Protein AF-S7RVV3-F1 (afdb_monomer)

Foldseek 3Di:
DPDPDDDPVVVVCQQPVPNPDHHPVNCVVCVVVPVVVVVVVVVVVCVVVVVVVVVVVVVVPPPVPVVVVVVVVVVVVVVVCVVVDDPDPPPPPDDPDPPPPDPPPDDADAPCLVVCCVPPVPCADPPHSDNDPPDDDPRCPDDPPDDPPPPD

Sequence (152 aa):
MADPYINRREAERSYRPKGYGMSPGLKRARAPYRVRNAVTGVLIGAFAVGVWAYSLRAVNQDVFDDVDEQAKALAEERARSAREAPPVVTVEDGPIQPVPAHPATHAPRGILAKALYYHFPSLLDPRTKTLVWGAPPVDRVGRVGDPLSKIL

Mean predicted aligned error: 20.93 Å

Radius of gyration: 33.5 Å; Cα contacts (8 Å, |Δi|>4): 41; chains: 1; bounding box: 73×52×98 Å

Structure (mmCIF, N/CA/C/O backbone):
data_AF-S7RVV3-F1
#
_entry.id   AF-S7RVV3-F1
#
loop_
_atom_site.group_PDB
_atom_site.id
_atom_site.type_symbol
_atom_site.label_atom_id
_atom_site.label_alt_id
_atom_site.label_comp_id
_atom_site.label_asym_id
_atom_site.label_entity_id
_atom_site.label_seq_id
_atom_site.pdbx_PDB_ins_code
_atom_site.Cartn_x
_atom_site.Cartn_y
_atom_site.Cartn_z
_atom_site.occupancy
_atom_site.B_iso_or_equiv
_atom_site.auth_seq_id
_atom_site.auth_comp_id
_atom_site.auth_asym_id
_atom_site.auth_atom_id
_atom_site.pdbx_PDB_model_num
ATOM 1 N N . MET A 1 1 ? 34.212 6.786 -48.689 1.00 51.56 1 MET A N 1
ATOM 2 C CA . MET A 1 1 ? 34.345 5.876 -47.533 1.00 51.56 1 MET A CA 1
ATOM 3 C C . MET A 1 1 ? 33.159 6.130 -46.626 1.00 51.56 1 MET A C 1
ATOM 5 O O . MET A 1 1 ? 32.993 7.266 -46.207 1.00 51.56 1 MET A O 1
ATOM 9 N N . ALA A 1 2 ? 32.287 5.141 -46.431 1.00 63.62 2 ALA A N 1
ATOM 10 C CA . ALA A 1 2 ? 31.193 5.260 -45.472 1.00 63.62 2 ALA A CA 1
ATOM 11 C C . ALA A 1 2 ? 31.785 5.224 -44.057 1.00 63.62 2 ALA A C 1
ATOM 13 O O . ALA A 1 2 ? 32.643 4.387 -43.778 1.00 63.62 2 ALA A O 1
ATOM 14 N N . ASP A 1 3 ? 31.379 6.167 -43.215 1.00 68.00 3 ASP A N 1
ATOM 15 C CA . ASP A 1 3 ? 31.885 6.307 -41.853 1.00 68.00 3 ASP A CA 1
ATOM 16 C C . ASP A 1 3 ? 31.421 5.091 -41.021 1.00 68.00 3 ASP A C 1
ATOM 18 O O . ASP A 1 3 ? 30.215 4.840 -40.947 1.00 68.00 3 ASP A O 1
ATOM 22 N N . PRO A 1 4 ? 32.327 4.287 -40.432 1.00 79.00 4 PRO A N 1
ATOM 23 C CA . PRO A 1 4 ? 31.972 3.044 -39.737 1.00 79.00 4 PRO A CA 1
ATOM 24 C C . PRO A 1 4 ? 31.292 3.264 -38.373 1.00 79.00 4 PRO A C 1
ATOM 26 O O . PRO A 1 4 ? 30.989 2.298 -37.671 1.00 79.00 4 PRO A O 1
ATOM 29 N N . TYR A 1 5 ? 31.052 4.516 -37.979 1.00 77.31 5 TYR A N 1
ATOM 30 C CA . TYR A 1 5 ? 30.505 4.877 -36.676 1.00 77.31 5 TYR A CA 1
ATOM 31 C C . TYR A 1 5 ? 29.037 5.299 -36.750 1.00 77.31 5 TYR A C 1
ATOM 33 O O . TYR A 1 5 ? 28.602 6.019 -37.646 1.00 77.31 5 TYR A O 1
ATOM 41 N N . ILE A 1 6 ? 28.270 4.882 -35.740 1.00 77.56 6 ILE A N 1
ATOM 42 C CA . ILE A 1 6 ? 26.877 5.298 -35.558 1.00 77.56 6 ILE A CA 1
ATOM 43 C C . ILE A 1 6 ? 26.844 6.803 -35.266 1.00 77.56 6 ILE A C 1
ATOM 45 O O . ILE A 1 6 ? 27.579 7.297 -34.406 1.00 77.56 6 ILE A O 1
ATOM 49 N N . ASN A 1 7 ? 25.961 7.534 -35.950 1.00 85.69 7 ASN A N 1
ATOM 50 C CA . ASN A 1 7 ? 25.809 8.973 -35.774 1.00 85.69 7 ASN A CA 1
ATOM 51 C C . ASN A 1 7 ? 25.510 9.320 -34.302 1.00 85.69 7 ASN A C 1
ATOM 53 O O . ASN A 1 7 ? 24.539 8.835 -33.713 1.00 85.69 7 ASN A O 1
ATOM 57 N N . ARG A 1 8 ? 26.317 10.208 -33.706 1.00 80.75 8 ARG A N 1
ATOM 58 C CA . ARG A 1 8 ? 26.207 10.610 -32.290 1.00 80.75 8 ARG A CA 1
ATOM 59 C C . ARG A 1 8 ? 24.793 11.053 -31.902 1.00 80.75 8 ARG A C 1
ATOM 61 O O . ARG A 1 8 ? 24.300 10.691 -30.836 1.00 80.75 8 ARG A O 1
ATOM 68 N N . ARG A 1 9 ? 24.115 11.792 -32.786 1.00 80.12 9 ARG A N 1
ATOM 69 C CA . ARG A 1 9 ? 22.766 12.321 -32.533 1.00 80.12 9 ARG A CA 1
ATOM 70 C C . ARG A 1 9 ? 21.710 11.216 -32.518 1.00 80.12 9 ARG A C 1
ATOM 72 O O . ARG A 1 9 ? 20.727 11.325 -31.789 1.00 80.12 9 ARG A O 1
ATOM 79 N N . GLU A 1 10 ? 21.894 10.157 -33.300 1.00 81.19 10 GLU A N 1
ATOM 80 C CA . GLU A 1 10 ? 20.993 8.998 -33.306 1.00 81.19 10 GLU A CA 1
ATOM 81 C C . GLU A 1 10 ? 21.175 8.148 -32.045 1.00 81.19 10 GLU A C 1
ATOM 83 O O . GLU A 1 10 ? 20.190 7.746 -31.418 1.00 81.19 10 GLU A O 1
ATOM 88 N N . ALA A 1 11 ? 22.423 7.961 -31.607 1.00 80.00 11 ALA A N 1
ATOM 89 C CA . ALA A 1 11 ? 22.735 7.278 -30.354 1.00 80.00 11 ALA A CA 1
ATOM 90 C C . ALA A 1 11 ? 22.136 8.006 -29.132 1.00 80.00 11 ALA A C 1
ATOM 92 O O . ALA A 1 11 ? 21.518 7.379 -28.266 1.00 80.00 11 ALA A O 1
ATOM 93 N N . GLU A 1 12 ? 22.233 9.338 -29.091 1.00 78.19 12 GLU A N 1
ATOM 94 C CA . GLU A 1 12 ? 21.636 10.168 -28.035 1.00 78.19 12 GLU A CA 1
ATOM 95 C C . GLU A 1 12 ? 20.097 10.072 -28.012 1.00 78.19 12 GLU A C 1
ATOM 97 O O . GLU A 1 12 ? 19.498 9.930 -26.938 1.00 78.19 12 GLU A O 1
ATOM 102 N N . ARG A 1 13 ? 19.445 10.058 -29.186 1.00 78.56 13 ARG A N 1
ATOM 103 C CA . ARG A 1 13 ? 17.982 9.882 -29.307 1.00 78.56 13 ARG A CA 1
ATOM 104 C C . ARG A 1 13 ? 17.512 8.508 -28.826 1.00 78.56 13 ARG A C 1
ATOM 106 O O . ARG A 1 13 ? 16.473 8.421 -28.172 1.00 78.56 13 ARG A O 1
ATOM 113 N N . SER A 1 14 ? 18.280 7.451 -29.092 1.00 77.25 14 SER A N 1
ATOM 114 C CA . SER A 1 14 ? 17.984 6.084 -28.631 1.00 77.25 14 SER A CA 1
ATOM 115 C C . SER A 1 14 ? 18.009 5.964 -27.099 1.00 77.25 14 SER A C 1
ATOM 117 O O . SER A 1 14 ? 17.197 5.250 -26.498 1.00 77.25 14 SER A O 1
ATOM 119 N N . TYR A 1 15 ? 18.886 6.726 -26.437 1.00 73.06 15 TYR A N 1
ATOM 120 C CA . TYR A 1 15 ? 18.981 6.732 -24.979 1.00 73.06 15 TYR A CA 1
ATOM 121 C C . TYR A 1 15 ? 17.808 7.472 -24.309 1.00 73.06 15 TYR A C 1
ATOM 123 O O . TYR A 1 15 ? 17.391 7.082 -23.219 1.00 73.06 15 TYR A O 1
ATOM 131 N N . ARG A 1 16 ? 17.228 8.509 -24.933 1.00 78.19 16 ARG A N 1
ATOM 132 C CA . ARG A 1 16 ? 16.078 9.265 -24.386 1.00 78.19 16 ARG A CA 1
ATOM 133 C C . ARG A 1 16 ? 15.021 9.594 -25.452 1.00 78.19 16 ARG A C 1
ATOM 135 O O . ARG A 1 16 ? 14.817 10.764 -25.774 1.00 78.19 16 ARG A O 1
ATOM 142 N N . PRO A 1 17 ? 14.253 8.598 -25.930 1.00 74.69 17 PRO A N 1
ATOM 143 C CA . PRO A 1 17 ? 13.339 8.774 -27.064 1.00 74.69 17 PRO A CA 1
ATOM 144 C C . PRO A 1 17 ? 12.170 9.745 -26.806 1.00 74.69 17 PRO A C 1
ATOM 146 O O . PRO A 1 17 ? 11.503 10.154 -27.748 1.00 74.69 17 PRO A O 1
ATOM 149 N N . LYS A 1 18 ? 11.899 10.111 -25.542 1.00 75.94 18 LYS A N 1
ATOM 150 C CA . LYS A 1 18 ? 10.840 11.061 -25.139 1.00 75.94 18 LYS A CA 1
ATOM 151 C C . LYS A 1 18 ? 11.289 12.030 -24.027 1.00 75.94 18 LYS A C 1
ATOM 153 O O . LYS A 1 18 ? 10.480 12.441 -23.200 1.00 75.94 18 LYS A O 1
ATOM 158 N N . GLY A 1 19 ? 12.585 12.339 -23.932 1.00 76.06 19 GLY A N 1
ATOM 159 C CA . GLY A 1 19 ? 13.115 13.221 -22.878 1.00 76.06 19 GLY A CA 1
ATOM 160 C C . GLY A 1 19 ? 13.250 12.527 -21.512 1.00 76.06 19 GLY A C 1
ATOM 161 O O . GLY A 1 19 ? 14.068 11.621 -21.372 1.00 76.06 19 GLY A O 1
ATOM 162 N N . TYR A 1 20 ? 12.459 12.934 -20.508 1.00 70.69 20 TYR A N 1
ATOM 163 C CA . TYR A 1 20 ? 12.556 12.502 -19.093 1.00 70.69 20 TYR A CA 1
ATOM 164 C C . TYR A 1 20 ? 12.145 11.040 -18.812 1.00 70.69 20 TYR A C 1
ATOM 166 O O . TYR A 1 20 ? 12.193 10.579 -17.672 1.00 70.69 20 TYR A O 1
ATOM 174 N N . GLY A 1 21 ? 11.739 10.292 -19.838 1.00 76.00 21 GLY A N 1
ATOM 175 C CA . GLY A 1 21 ? 11.370 8.885 -19.717 1.00 76.00 21 GLY A CA 1
ATOM 176 C C . GLY A 1 21 ? 12.563 7.946 -19.502 1.00 76.00 21 GLY A C 1
ATOM 177 O O . GLY A 1 21 ? 13.707 8.231 -19.845 1.00 76.00 21 GLY A O 1
ATOM 178 N N . MET A 1 22 ? 12.277 6.764 -18.959 1.00 79.44 22 MET A N 1
ATOM 179 C CA . MET A 1 22 ? 13.273 5.718 -18.728 1.00 79.44 22 MET A CA 1
ATOM 180 C C . MET A 1 2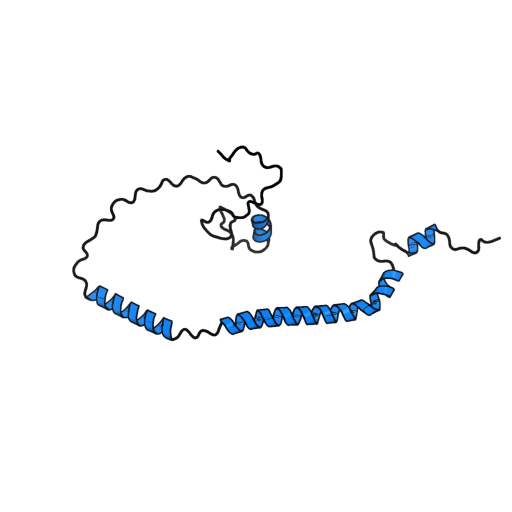2 ? 13.724 5.080 -20.055 1.00 79.44 22 MET A C 1
ATOM 182 O O . MET A 1 22 ? 12.881 4.598 -20.820 1.00 79.44 22 MET A O 1
ATOM 186 N N . SER A 1 23 ? 15.038 5.049 -20.308 1.00 86.62 23 SER A N 1
ATOM 187 C CA . SER A 1 23 ? 15.618 4.494 -21.540 1.00 86.62 23 SER A CA 1
ATOM 188 C C . SER A 1 23 ? 15.328 2.993 -21.695 1.00 86.62 23 SER A C 1
ATOM 190 O O . SER A 1 23 ? 15.162 2.293 -20.686 1.00 86.62 23 SER A O 1
ATOM 192 N N . PRO A 1 24 ? 15.291 2.453 -22.929 1.00 82.56 24 PRO A N 1
ATOM 193 C CA . PRO A 1 24 ? 15.119 1.015 -23.157 1.00 82.56 24 PRO A CA 1
ATOM 194 C C . PRO A 1 24 ? 16.166 0.165 -22.415 1.00 82.56 24 PRO A C 1
ATOM 196 O O . PRO A 1 24 ? 15.828 -0.858 -21.819 1.00 82.56 24 PRO A O 1
ATOM 199 N N . GLY A 1 25 ? 17.418 0.636 -22.361 1.00 83.75 25 GLY A N 1
ATOM 200 C CA . GLY A 1 25 ? 18.495 -0.015 -21.609 1.00 83.75 25 GLY A CA 1
ATOM 201 C C . GLY A 1 25 ? 18.255 -0.014 -20.098 1.00 83.75 25 GLY A C 1
ATOM 202 O O . GLY A 1 25 ? 18.376 -1.054 -19.449 1.00 83.75 25 GLY A O 1
ATOM 203 N N . LEU A 1 26 ? 17.822 1.119 -19.537 1.00 84.12 26 LEU A N 1
ATOM 204 C CA . LEU A 1 26 ? 17.546 1.242 -18.105 1.00 84.12 26 LEU A CA 1
ATOM 205 C C . LEU A 1 26 ? 16.335 0.400 -17.673 1.00 84.12 26 LEU A C 1
ATOM 207 O O . LEU A 1 26 ? 16.322 -0.154 -16.573 1.00 84.12 26 LEU A O 1
ATOM 211 N N . LYS A 1 27 ? 15.330 0.239 -18.543 1.00 85.81 27 LYS A N 1
ATOM 212 C CA . LYS A 1 27 ? 14.186 -0.652 -18.289 1.00 85.81 27 LYS A CA 1
ATOM 213 C C . LYS A 1 27 ? 14.609 -2.116 -18.181 1.00 85.81 27 LYS A C 1
ATOM 215 O O . LYS A 1 27 ? 14.126 -2.797 -17.280 1.00 85.81 27 LYS A O 1
ATOM 220 N N . ARG A 1 28 ? 15.511 -2.578 -19.053 1.00 85.69 28 ARG A N 1
ATOM 221 C CA . ARG A 1 28 ? 16.050 -3.946 -19.026 1.00 85.69 28 ARG A CA 1
ATOM 222 C C . ARG A 1 28 ? 16.925 -4.184 -17.797 1.00 85.69 28 ARG A C 1
ATOM 224 O O . ARG A 1 28 ? 16.743 -5.188 -17.123 1.00 85.69 28 ARG A O 1
ATOM 231 N N . ALA A 1 29 ? 17.786 -3.228 -17.450 1.00 88.81 29 ALA A N 1
ATOM 232 C CA . ALA A 1 29 ? 18.607 -3.305 -16.239 1.00 88.81 29 ALA A CA 1
ATOM 233 C C . ALA A 1 29 ? 17.761 -3.406 -14.954 1.00 88.81 29 ALA A C 1
ATOM 235 O O . ALA A 1 29 ? 18.152 -4.065 -13.996 1.00 88.81 29 ALA A O 1
ATOM 236 N N . ARG A 1 30 ? 16.571 -2.789 -14.936 1.00 88.00 30 ARG A N 1
ATOM 237 C CA . ARG A 1 30 ? 15.637 -2.855 -13.799 1.00 88.00 30 ARG A CA 1
ATOM 238 C C . ARG A 1 30 ? 14.668 -4.033 -13.854 1.00 88.00 30 ARG A C 1
ATOM 240 O O . ARG A 1 30 ? 14.032 -4.308 -12.842 1.00 88.00 30 ARG A O 1
ATOM 247 N N . ALA A 1 31 ? 14.534 -4.715 -14.992 1.00 87.19 31 ALA A N 1
ATOM 248 C CA . ALA A 1 31 ? 13.625 -5.847 -15.154 1.00 87.19 31 ALA A CA 1
ATOM 249 C C . ALA A 1 31 ? 13.769 -6.921 -14.053 1.00 87.19 31 ALA A C 1
ATOM 251 O O . ALA A 1 31 ? 12.740 -7.274 -13.476 1.00 87.19 31 ALA A O 1
ATOM 252 N N . PRO A 1 32 ? 14.983 -7.378 -13.671 1.00 88.88 32 PRO A N 1
ATOM 253 C CA . PRO A 1 32 ? 15.117 -8.439 -12.668 1.00 88.88 32 PRO A CA 1
ATOM 254 C C . PRO A 1 32 ? 14.756 -7.997 -11.242 1.00 88.88 32 PRO A C 1
ATOM 256 O O . PRO A 1 32 ? 14.351 -8.820 -10.424 1.00 88.88 32 PRO A O 1
ATOM 259 N N . TYR A 1 33 ? 14.864 -6.703 -10.927 1.00 92.94 33 TYR A N 1
ATOM 260 C CA . TYR A 1 33 ? 14.600 -6.190 -9.579 1.00 92.94 33 TYR A CA 1
ATOM 261 C C . TYR A 1 33 ? 13.146 -5.783 -9.359 1.00 92.94 33 TYR A C 1
ATOM 263 O O . TYR A 1 33 ? 12.731 -5.641 -8.216 1.00 92.94 33 TYR A O 1
ATOM 271 N N . ARG A 1 34 ? 12.343 -5.621 -10.419 1.00 90.06 34 ARG A N 1
ATOM 272 C CA . ARG A 1 34 ? 10.927 -5.241 -10.277 1.00 90.06 34 ARG A CA 1
ATOM 273 C C . ARG A 1 34 ? 10.151 -6.249 -9.447 1.00 90.06 34 ARG A C 1
ATOM 275 O O . ARG A 1 34 ? 9.476 -5.859 -8.506 1.00 90.06 34 ARG A O 1
ATOM 282 N N . VAL A 1 35 ? 10.281 -7.530 -9.786 1.00 92.25 35 VAL A N 1
ATOM 283 C CA . VAL A 1 35 ? 9.560 -8.606 -9.097 1.00 92.25 35 VAL A CA 1
ATOM 284 C C . VAL A 1 35 ? 10.072 -8.751 -7.669 1.00 92.25 35 VAL A C 1
ATOM 286 O O . VAL A 1 35 ? 9.278 -8.749 -6.738 1.00 92.25 35 VAL A O 1
ATOM 289 N N . ARG A 1 36 ? 11.398 -8.788 -7.480 1.00 93.50 36 ARG A N 1
ATOM 290 C CA . ARG A 1 36 ? 12.012 -8.929 -6.151 1.00 93.50 36 ARG A CA 1
ATOM 291 C C . ARG A 1 36 ? 11.615 -7.783 -5.219 1.00 93.50 36 ARG A C 1
ATOM 293 O O . ARG A 1 36 ? 11.140 -8.037 -4.122 1.00 93.50 36 ARG A O 1
ATOM 300 N N . ASN A 1 37 ? 11.713 -6.539 -5.683 1.00 95.50 37 ASN A N 1
ATOM 301 C CA . ASN A 1 37 ? 11.356 -5.373 -4.878 1.00 95.50 37 ASN A CA 1
ATOM 302 C C . ASN A 1 37 ? 9.846 -5.287 -4.622 1.00 95.50 37 ASN A C 1
ATOM 304 O O . ASN A 1 37 ? 9.449 -4.856 -3.544 1.00 95.50 37 ASN A O 1
ATOM 308 N N . ALA A 1 38 ? 9.006 -5.703 -5.578 1.00 96.31 38 ALA A N 1
ATOM 309 C CA . ALA A 1 38 ? 7.561 -5.765 -5.371 1.00 96.31 38 ALA A CA 1
ATOM 310 C C . ALA A 1 38 ? 7.200 -6.788 -4.289 1.00 96.31 38 ALA A C 1
ATOM 312 O O . ALA A 1 38 ? 6.452 -6.457 -3.377 1.00 96.31 38 ALA A O 1
ATOM 313 N N . VAL A 1 39 ? 7.778 -7.993 -4.341 1.00 97.62 39 VAL A N 1
ATOM 314 C CA . VAL A 1 39 ? 7.567 -9.030 -3.320 1.00 97.62 39 VAL A CA 1
ATOM 315 C C . VAL A 1 39 ? 8.020 -8.537 -1.948 1.00 97.62 39 VAL A C 1
ATOM 317 O O . VAL A 1 39 ? 7.249 -8.610 -0.995 1.00 97.62 39 VAL A O 1
ATOM 320 N N . THR A 1 40 ? 9.223 -7.967 -1.845 1.00 97.62 40 THR A N 1
ATOM 321 C CA . THR A 1 40 ? 9.715 -7.397 -0.583 1.00 97.62 40 THR A CA 1
ATOM 322 C C . THR A 1 40 ? 8.793 -6.293 -0.065 1.00 97.62 40 THR A C 1
ATOM 324 O O . THR A 1 40 ? 8.461 -6.278 1.117 1.00 97.62 40 THR A O 1
ATOM 327 N N . GLY A 1 41 ? 8.336 -5.392 -0.938 1.00 97.69 41 GLY A N 1
ATOM 328 C CA . GLY A 1 41 ? 7.405 -4.326 -0.568 1.00 97.69 41 GLY A CA 1
ATOM 329 C C . GLY A 1 41 ? 6.061 -4.859 -0.070 1.00 97.69 41 GLY A C 1
ATOM 330 O O . GLY A 1 41 ? 5.550 -4.373 0.93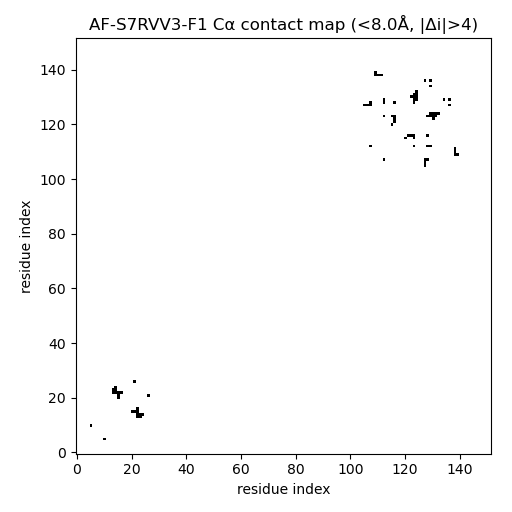5 1.00 97.69 41 GLY A O 1
ATOM 331 N N . VAL A 1 42 ? 5.519 -5.893 -0.722 1.00 98.38 42 VAL A N 1
ATOM 332 C CA . VAL A 1 42 ? 4.277 -6.556 -0.297 1.00 98.38 42 VAL A CA 1
ATOM 333 C C . VAL A 1 42 ? 4.452 -7.232 1.058 1.00 98.38 42 VAL A C 1
ATOM 335 O O . VAL A 1 42 ? 3.582 -7.085 1.908 1.00 98.38 42 VAL A O 1
ATOM 338 N N . LEU A 1 43 ? 5.571 -7.919 1.296 1.00 98.50 43 LEU A N 1
ATOM 339 C CA . LEU A 1 43 ? 5.845 -8.564 2.584 1.00 98.50 43 LEU A CA 1
ATOM 340 C C . LEU A 1 43 ? 5.934 -7.549 3.725 1.00 98.50 43 LEU A C 1
ATOM 342 O O . LEU A 1 43 ? 5.296 -7.732 4.759 1.00 98.50 43 LEU A O 1
ATOM 346 N N . ILE A 1 44 ? 6.677 -6.459 3.522 1.00 98.44 44 ILE A N 1
ATOM 347 C CA . ILE A 1 44 ? 6.796 -5.388 4.521 1.00 98.44 44 ILE A CA 1
ATOM 348 C C . ILE A 1 44 ? 5.432 -4.725 4.757 1.00 98.44 44 ILE A C 1
ATOM 350 O O . ILE A 1 44 ? 5.047 -4.501 5.904 1.00 98.44 44 ILE A O 1
ATOM 354 N N . GLY A 1 45 ? 4.678 -4.446 3.689 1.00 98.38 45 GLY A N 1
ATOM 355 C CA . GLY A 1 45 ? 3.342 -3.858 3.785 1.00 98.38 45 GLY A CA 1
ATOM 356 C C . GLY A 1 45 ? 2.353 -4.759 4.527 1.00 98.38 45 GLY A C 1
ATOM 357 O O . GLY A 1 45 ? 1.667 -4.296 5.433 1.00 98.38 45 GLY A O 1
ATOM 358 N N . ALA A 1 46 ? 2.319 -6.051 4.199 1.00 98.31 46 ALA A N 1
ATOM 359 C CA . ALA A 1 46 ? 1.468 -7.032 4.865 1.00 98.31 46 ALA A CA 1
ATOM 360 C C . ALA A 1 46 ? 1.831 -7.190 6.347 1.00 98.31 46 ALA A C 1
ATOM 362 O O . ALA A 1 46 ? 0.936 -7.273 7.183 1.00 98.31 46 ALA A O 1
ATOM 363 N N . PHE A 1 47 ? 3.124 -7.172 6.683 1.00 98.19 47 PHE A N 1
ATOM 364 C CA . PHE A 1 47 ? 3.576 -7.192 8.071 1.00 98.19 47 PHE A CA 1
ATOM 365 C C . PHE A 1 47 ? 3.080 -5.962 8.844 1.00 98.19 47 PHE A C 1
ATOM 367 O O . PHE A 1 47 ? 2.461 -6.112 9.894 1.00 98.19 47 PHE A O 1
ATOM 374 N N . ALA A 1 48 ? 3.274 -4.755 8.306 1.00 98.12 48 ALA A N 1
ATOM 375 C CA . ALA A 1 48 ? 2.821 -3.521 8.948 1.00 98.12 48 ALA A CA 1
ATOM 376 C C . ALA A 1 48 ? 1.292 -3.477 9.130 1.00 98.12 48 ALA A C 1
ATOM 378 O O . ALA A 1 48 ? 0.807 -3.164 10.217 1.00 98.12 48 ALA A O 1
ATOM 379 N N . VAL A 1 49 ? 0.532 -3.837 8.090 1.00 98.00 49 VAL A N 1
ATOM 380 C CA . VAL A 1 49 ? -0.937 -3.923 8.157 1.00 98.00 49 VAL A CA 1
ATOM 381 C C . VAL A 1 49 ? -1.378 -4.994 9.153 1.00 98.00 49 VAL A C 1
ATOM 383 O O . VAL A 1 49 ? -2.327 -4.770 9.897 1.00 98.00 49 VAL A O 1
ATOM 386 N N . GLY A 1 50 ? -0.681 -6.130 9.210 1.00 97.12 50 GLY A N 1
ATOM 387 C CA . GLY A 1 50 ? -0.944 -7.198 10.171 1.00 97.12 50 GLY A CA 1
ATOM 388 C C . GLY A 1 50 ? -0.749 -6.745 11.616 1.00 97.12 50 GLY A C 1
ATOM 389 O O . GLY A 1 50 ? -1.624 -6.984 12.443 1.00 97.12 50 GLY A O 1
ATOM 390 N N . VAL A 1 51 ? 0.346 -6.034 11.908 1.00 96.75 51 VAL A N 1
ATOM 391 C CA . VAL A 1 51 ? 0.584 -5.437 13.234 1.00 96.75 51 VAL A CA 1
ATOM 392 C C . VAL A 1 51 ? -0.513 -4.429 13.572 1.00 96.75 51 VAL A C 1
ATOM 394 O O . VAL A 1 51 ? -1.097 -4.518 14.645 1.00 96.75 51 VAL A O 1
ATOM 397 N N . TRP A 1 52 ? -0.855 -3.523 12.652 1.00 94.62 52 TRP A N 1
ATOM 398 C CA . TRP A 1 52 ? -1.920 -2.536 12.859 1.00 94.62 52 TRP A CA 1
ATOM 399 C C . TRP A 1 52 ? -3.289 -3.184 13.121 1.00 94.62 52 TRP A C 1
ATOM 401 O O . TRP A 1 52 ? -3.981 -2.824 14.075 1.00 94.62 52 TRP A O 1
ATOM 411 N N . ALA A 1 53 ? -3.667 -4.173 12.310 1.00 94.50 53 ALA A N 1
ATOM 412 C CA . ALA A 1 53 ? -4.924 -4.898 12.462 1.00 94.50 53 ALA A CA 1
ATOM 413 C C . ALA A 1 53 ? -4.958 -5.706 13.768 1.00 94.50 53 ALA A C 1
ATOM 415 O O . ALA A 1 53 ? -5.988 -5.749 14.443 1.00 94.50 53 ALA A O 1
ATOM 416 N N . TYR A 1 54 ? -3.829 -6.311 14.151 1.00 94.19 54 TYR A N 1
ATOM 417 C CA . TYR A 1 54 ? -3.683 -6.973 15.442 1.00 94.19 54 TYR A CA 1
ATOM 418 C C . TYR A 1 54 ? -3.854 -5.984 16.594 1.00 94.19 54 TYR A C 1
ATOM 420 O O . TYR A 1 54 ? -4.607 -6.280 17.514 1.00 94.19 54 TYR A O 1
ATOM 428 N N . SER A 1 55 ? -3.233 -4.803 16.529 1.00 91.94 55 SER A N 1
ATOM 429 C CA . SER A 1 55 ? -3.376 -3.774 17.562 1.00 91.94 55 SER A CA 1
ATOM 430 C C . SER A 1 55 ? -4.834 -3.351 17.752 1.00 91.94 55 SER A C 1
ATOM 432 O O . SER A 1 55 ? -5.292 -3.304 18.888 1.00 91.94 55 SER A O 1
ATOM 434 N N . LEU A 1 56 ? -5.594 -3.121 16.674 1.00 86.25 56 LEU A N 1
ATOM 435 C CA . LEU A 1 56 ? -7.032 -2.834 16.785 1.00 86.25 56 LEU A CA 1
ATOM 436 C C . LEU A 1 56 ? -7.805 -4.008 17.401 1.00 86.25 56 LEU A C 1
ATOM 438 O O . LEU A 1 56 ? -8.620 -3.805 18.297 1.00 86.25 56 LEU A O 1
ATOM 442 N N . ARG A 1 57 ? -7.553 -5.239 16.941 1.00 85.69 57 ARG A N 1
ATOM 443 C CA . ARG A 1 57 ? -8.252 -6.434 17.440 1.00 85.69 57 ARG A CA 1
ATOM 444 C C . ARG A 1 57 ? -7.931 -6.739 18.901 1.00 85.69 57 ARG A C 1
ATOM 446 O O . ARG A 1 57 ? -8.806 -7.234 19.598 1.00 85.69 57 ARG A O 1
ATOM 453 N N . ALA A 1 58 ? -6.694 -6.521 19.330 1.00 83.44 58 ALA A N 1
ATOM 454 C CA . ALA A 1 58 ? -6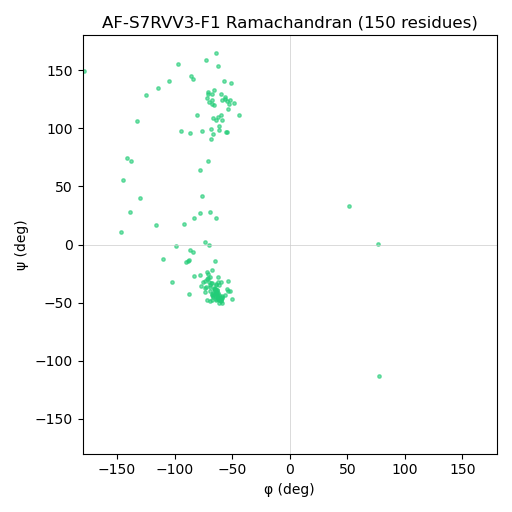.247 -6.783 20.693 1.00 83.44 58 ALA A CA 1
ATOM 455 C C . ALA A 1 58 ? -6.812 -5.751 21.675 1.00 83.44 58 ALA A C 1
ATOM 457 O O . ALA A 1 58 ? -7.178 -6.116 22.782 1.00 83.44 58 ALA A O 1
ATOM 458 N N . VAL A 1 59 ? -6.933 -4.486 21.258 1.00 73.56 59 VAL A N 1
ATOM 459 C CA . VAL A 1 59 ? -7.531 -3.424 22.086 1.00 73.56 59 VAL A CA 1
ATOM 460 C C . VAL A 1 59 ? -9.045 -3.596 22.226 1.00 73.56 59 VAL A C 1
ATOM 462 O O . VAL A 1 59 ? -9.605 -3.253 23.257 1.00 73.56 59 VAL A O 1
ATOM 465 N N . ASN A 1 60 ? -9.718 -4.180 21.234 1.00 66.44 60 ASN A N 1
ATOM 466 C CA . ASN A 1 60 ? -11.170 -4.389 21.267 1.00 66.44 60 ASN A CA 1
ATOM 467 C C . ASN A 1 60 ? -11.603 -5.589 22.143 1.00 66.44 60 ASN A C 1
ATOM 469 O O . ASN A 1 60 ? -12.605 -6.237 21.846 1.00 66.44 60 ASN A O 1
ATOM 473 N N . GLN A 1 61 ? -10.806 -5.936 23.159 1.00 59.94 61 GLN A N 1
ATOM 474 C CA . GLN A 1 61 ? -11.004 -7.097 24.036 1.00 59.94 61 GLN A CA 1
ATOM 475 C C . GLN A 1 61 ? -11.258 -6.728 25.501 1.00 59.94 61 GLN A C 1
ATOM 477 O O . GLN A 1 61 ? -11.159 -7.607 26.350 1.00 59.94 61 GLN A O 1
ATOM 482 N N . ASP A 1 62 ? -11.616 -5.482 25.812 1.00 68.75 62 ASP A N 1
ATOM 483 C CA . ASP A 1 62 ? -12.271 -5.212 27.094 1.00 68.75 62 ASP A CA 1
ATOM 484 C C . ASP A 1 62 ? -13.758 -5.570 26.972 1.00 68.75 62 ASP A C 1
ATOM 486 O O . ASP A 1 62 ? -14.517 -4.951 26.222 1.00 68.75 62 ASP A O 1
ATOM 490 N N . VAL A 1 63 ? -14.163 -6.623 27.683 1.00 65.06 63 VAL A N 1
ATOM 491 C CA . VAL A 1 63 ? -15.565 -6.989 27.897 1.00 65.06 63 VAL A CA 1
ATOM 492 C C . VAL A 1 63 ? -16.029 -6.194 29.117 1.00 65.06 63 VAL A C 1
ATOM 494 O O . VAL A 1 63 ? -15.763 -6.582 30.249 1.00 65.06 63 VAL A O 1
ATOM 497 N N . PHE A 1 64 ? -16.657 -5.044 28.875 1.00 60.75 64 PHE A N 1
ATOM 498 C CA . PHE A 1 64 ? -17.077 -4.076 29.899 1.00 60.75 64 PHE A CA 1
ATOM 499 C C . PHE A 1 64 ? -18.342 -4.502 30.673 1.00 60.75 64 PHE A C 1
ATOM 501 O O . PHE A 1 64 ? -19.225 -3.681 30.927 1.00 60.75 64 PHE A O 1
ATOM 508 N N . ASP A 1 65 ? -18.460 -5.779 31.041 1.00 66.00 65 ASP A N 1
ATOM 509 C CA . ASP A 1 65 ? -19.629 -6.284 31.780 1.00 66.00 65 ASP A CA 1
ATOM 510 C C . ASP A 1 65 ? -19.762 -5.605 33.167 1.00 66.00 65 ASP A C 1
ATOM 512 O O . ASP A 1 65 ? -20.866 -5.410 33.678 1.00 66.00 65 ASP A O 1
ATOM 516 N N . ASP A 1 66 ? -18.644 -5.168 33.754 1.00 66.62 66 ASP A N 1
ATOM 517 C CA . ASP A 1 66 ? -18.549 -4.480 35.049 1.00 66.62 66 ASP A CA 1
ATOM 518 C C . ASP A 1 66 ? -18.937 -2.990 35.000 1.00 66.62 66 ASP A C 1
ATOM 520 O O . ASP A 1 66 ? -19.380 -2.413 36.002 1.00 66.62 66 ASP A O 1
ATOM 524 N N . VAL A 1 67 ? -18.796 -2.348 33.840 1.00 70.88 67 VAL A N 1
ATOM 525 C CA . VAL A 1 67 ? -19.222 -0.957 33.623 1.00 70.88 67 VAL A CA 1
ATOM 526 C C . VAL A 1 67 ? -20.745 -0.875 33.529 1.00 70.88 67 VAL A C 1
ATOM 528 O O . VAL A 1 67 ? -21.350 0.055 34.071 1.00 70.88 67 VAL A O 1
ATOM 531 N N . ASP A 1 68 ? -21.379 -1.869 32.908 1.00 73.44 68 ASP A N 1
ATOM 532 C CA . ASP A 1 68 ? -22.833 -1.934 32.765 1.00 73.44 68 ASP A CA 1
ATOM 533 C C . ASP A 1 68 ? -23.542 -2.190 34.104 1.00 73.44 68 ASP A C 1
ATOM 535 O O . ASP A 1 68 ? -24.607 -1.616 34.361 1.00 73.44 68 ASP A O 1
ATOM 539 N N . GLU A 1 69 ? -22.961 -3.010 34.985 1.00 76.00 69 GLU A N 1
ATOM 540 C CA . GLU A 1 69 ? -23.486 -3.216 36.342 1.00 76.00 69 GLU A CA 1
ATOM 541 C C . GLU A 1 69 ? -23.374 -1.952 37.202 1.00 76.00 69 GLU A C 1
ATOM 543 O O . GLU A 1 69 ? -24.355 -1.556 37.838 1.00 76.00 69 GLU A O 1
ATOM 548 N N . GLN A 1 70 ? -22.234 -1.257 37.169 1.00 76.38 70 GLN A N 1
ATOM 549 C CA . GLN A 1 70 ? -22.064 0.010 37.889 1.00 76.38 70 GLN A CA 1
ATOM 550 C C . GLN A 1 70 ? -22.986 1.113 37.350 1.00 76.38 70 GLN A C 1
ATOM 552 O O . GLN A 1 70 ? -23.551 1.883 38.129 1.00 76.38 70 GLN A O 1
ATOM 557 N N . ALA A 1 71 ? -23.199 1.176 36.032 1.00 77.00 71 ALA A N 1
ATOM 558 C CA . ALA A 1 71 ? -24.124 2.127 35.421 1.00 77.00 71 ALA A CA 1
ATOM 559 C C . ALA A 1 71 ? -25.582 1.867 35.838 1.00 77.00 71 ALA A C 1
ATOM 561 O O . ALA A 1 71 ? -26.320 2.817 36.118 1.00 77.00 71 ALA A O 1
ATOM 562 N N . LYS A 1 72 ? -25.993 0.595 35.924 1.00 78.38 72 LYS A N 1
ATOM 563 C CA . LYS A 1 72 ? -27.322 0.209 36.425 1.00 78.38 72 LYS A CA 1
ATOM 564 C C . LYS A 1 72 ? -27.478 0.527 37.909 1.00 78.38 72 LYS A C 1
ATOM 566 O O . LYS A 1 72 ? -28.475 1.144 38.275 1.00 78.38 72 LYS A O 1
ATOM 571 N N . ALA A 1 73 ? -26.485 0.202 38.736 1.00 80.75 73 ALA A N 1
ATOM 572 C CA . ALA A 1 73 ? -26.497 0.528 40.162 1.00 80.75 73 ALA A CA 1
ATOM 573 C C . ALA A 1 73 ? -26.607 2.046 40.401 1.00 80.75 73 ALA A C 1
ATOM 575 O O . ALA A 1 73 ? -27.476 2.489 41.148 1.00 80.75 73 ALA A O 1
ATOM 576 N N . LEU A 1 74 ? -25.824 2.861 39.685 1.00 80.38 74 LEU A N 1
ATOM 577 C CA . LEU A 1 74 ? -25.905 4.326 39.757 1.00 80.38 74 LEU A CA 1
ATOM 578 C C . LEU A 1 74 ? -27.248 4.878 39.254 1.00 80.38 74 LEU A C 1
ATOM 580 O O . LEU A 1 74 ? -27.738 5.883 39.773 1.00 80.38 74 LEU A O 1
ATOM 584 N N . ALA A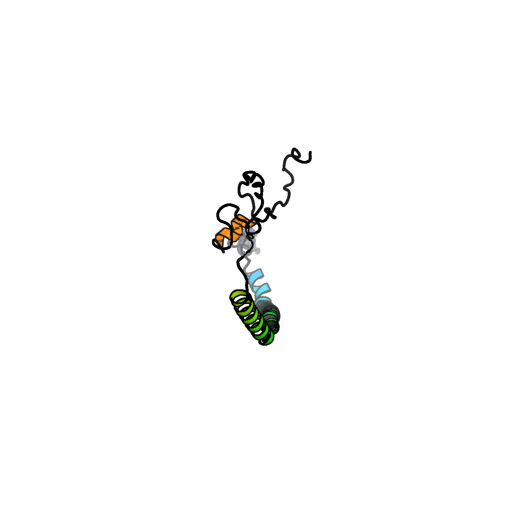 1 75 ? -27.855 4.253 38.240 1.00 80.38 75 ALA A N 1
ATOM 585 C CA . ALA A 1 75 ? -29.179 4.631 37.748 1.00 80.38 75 ALA A CA 1
ATOM 586 C C . ALA A 1 75 ? -30.284 4.299 38.763 1.00 80.38 75 ALA A C 1
ATOM 588 O O . ALA A 1 75 ? -31.196 5.106 38.965 1.00 80.38 75 ALA A O 1
ATOM 589 N N . GLU A 1 76 ? -30.188 3.1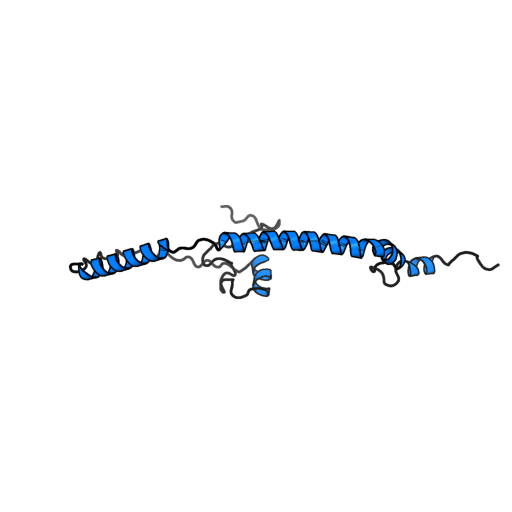51 39.432 1.00 83.31 76 GLU A N 1
ATOM 590 C CA . GLU A 1 76 ? -31.096 2.756 40.507 1.00 83.31 76 GLU A CA 1
ATOM 591 C C . GLU A 1 76 ? -30.947 3.647 41.739 1.00 83.31 76 GLU A C 1
ATOM 593 O O . GLU A 1 76 ? -31.958 4.066 42.305 1.00 83.31 76 GLU A O 1
ATOM 598 N N . GLU A 1 77 ? -29.719 3.991 42.126 1.00 81.25 77 GLU A N 1
ATOM 599 C CA . GLU A 1 77 ? -29.448 4.952 43.197 1.00 81.25 77 GLU A CA 1
ATOM 600 C C . GLU A 1 77 ? -30.005 6.331 42.852 1.00 81.25 77 GLU A C 1
ATOM 602 O O . GLU A 1 77 ? -30.757 6.888 43.646 1.00 81.25 77 GLU A O 1
ATOM 607 N N . ARG A 1 78 ? -29.769 6.844 41.635 1.00 77.75 78 ARG A N 1
ATOM 608 C CA . ARG A 1 78 ? -30.392 8.094 41.162 1.00 77.75 78 ARG A CA 1
ATOM 609 C C . ARG A 1 78 ? -31.914 8.049 41.227 1.00 77.75 78 ARG A C 1
ATOM 611 O O . ARG A 1 78 ? -32.529 9.028 41.643 1.00 77.75 78 ARG A O 1
ATOM 618 N N . ALA A 1 79 ? -32.527 6.943 40.809 1.00 76.19 79 ALA A N 1
ATOM 619 C CA . ALA A 1 79 ? -33.978 6.780 40.842 1.00 76.19 79 ALA A CA 1
ATOM 620 C C . ALA A 1 79 ? -34.519 6.697 42.280 1.00 76.19 79 ALA A C 1
ATOM 622 O O . ALA A 1 79 ? -35.621 7.180 42.554 1.00 76.19 79 ALA A O 1
ATOM 623 N N . ARG A 1 80 ? -33.743 6.118 43.203 1.00 77.31 80 ARG A N 1
ATOM 624 C CA . ARG A 1 80 ? -34.067 6.032 44.632 1.00 77.31 80 ARG A CA 1
ATOM 625 C C . ARG A 1 80 ? -33.932 7.400 45.304 1.00 77.31 80 ARG A C 1
ATOM 627 O O . ARG A 1 80 ? -34.896 7.867 45.900 1.00 77.31 80 ARG A O 1
ATOM 634 N N . SER A 1 81 ? -32.827 8.110 45.074 1.00 73.94 81 SER A N 1
ATOM 635 C CA . SER A 1 81 ? -32.614 9.484 45.546 1.00 73.94 81 SER A CA 1
ATOM 636 C C . SER A 1 81 ? -33.631 10.475 44.971 1.00 73.94 81 SER A C 1
ATOM 638 O O . SER A 1 81 ? -34.057 11.382 45.675 1.00 73.94 81 SER A O 1
ATOM 640 N N . ALA A 1 82 ? -34.078 10.292 43.723 1.00 71.75 82 ALA A N 1
ATOM 641 C CA . ALA A 1 82 ? -35.132 11.115 43.123 1.00 71.75 82 ALA A CA 1
ATOM 642 C C . ALA A 1 82 ? -36.519 10.875 43.749 1.00 71.75 82 ALA A C 1
ATOM 644 O O . ALA A 1 82 ? -37.353 11.776 43.744 1.00 71.75 82 ALA A O 1
ATOM 645 N N . ARG A 1 83 ? -36.776 9.675 44.287 1.00 69.00 83 ARG A N 1
ATOM 646 C CA . ARG A 1 83 ? -38.014 9.352 45.020 1.00 69.00 83 ARG A CA 1
ATOM 647 C C . ARG A 1 83 ? -37.976 9.790 46.481 1.00 69.00 83 ARG A C 1
ATOM 649 O O . ARG A 1 83 ? -39.031 10.024 47.057 1.00 69.00 83 ARG A O 1
ATOM 656 N N . GLU A 1 84 ? -36.786 9.876 47.064 1.00 66.19 84 GLU A N 1
ATOM 657 C CA . GLU A 1 84 ? -36.578 10.169 48.486 1.00 66.19 84 GLU A CA 1
ATOM 658 C C . GLU A 1 84 ? -36.236 11.647 48.758 1.00 66.19 84 GLU A C 1
ATOM 660 O O . GLU A 1 84 ? -36.091 12.053 49.908 1.00 66.19 84 GLU A O 1
ATOM 665 N N . ALA A 1 85 ? -36.144 12.482 47.718 1.00 57.88 85 ALA A N 1
ATOM 666 C CA . ALA A 1 85 ? -35.835 13.899 47.868 1.00 57.88 85 ALA A CA 1
ATOM 667 C C . ALA A 1 85 ? -37.001 14.692 48.517 1.00 57.88 85 ALA A C 1
ATOM 669 O O . ALA A 1 85 ? -38.097 14.735 47.948 1.00 57.88 85 ALA A O 1
ATOM 670 N N . PRO A 1 86 ? -36.788 15.388 49.655 1.00 65.75 86 PRO A N 1
ATOM 671 C CA . PRO A 1 86 ? -37.653 16.494 50.082 1.00 65.75 86 PRO A CA 1
ATOM 672 C C . PRO A 1 86 ? -37.572 17.663 49.075 1.00 65.75 86 PRO A C 1
ATOM 674 O O . PRO A 1 86 ? -36.660 17.679 48.241 1.00 65.75 86 PRO A O 1
ATOM 677 N N . PRO A 1 87 ? -38.510 18.638 49.106 1.00 54.25 87 PRO A N 1
ATOM 678 C CA . PRO A 1 87 ? -38.571 19.704 48.111 1.00 54.25 87 PRO A CA 1
ATOM 679 C C . PRO A 1 87 ? -37.218 20.402 47.962 1.00 54.25 87 PRO A C 1
ATOM 681 O O . PRO A 1 87 ? -36.627 20.879 48.929 1.00 54.25 87 PRO A O 1
ATOM 684 N N . VAL A 1 88 ? -36.759 20.412 46.713 1.00 55.19 88 VAL A N 1
ATOM 685 C CA . VAL A 1 88 ? -35.545 21.040 46.204 1.00 55.19 88 VAL A CA 1
ATOM 686 C C . VAL A 1 88 ? -35.402 22.442 46.793 1.00 55.19 88 VAL A C 1
ATOM 688 O O . VAL A 1 88 ? -36.162 23.345 46.449 1.00 55.19 88 VAL A O 1
ATOM 691 N N . VAL A 1 89 ? -34.402 22.643 47.657 1.00 54.75 89 VAL A N 1
ATOM 692 C CA . VAL A 1 89 ? -33.849 23.981 47.863 1.00 54.75 89 VAL A CA 1
ATOM 693 C C . VAL A 1 89 ? -33.146 24.315 46.558 1.00 54.75 89 VAL A C 1
ATOM 695 O O . VAL A 1 89 ? -32.051 23.828 46.280 1.00 54.75 89 VAL A O 1
ATOM 698 N N . THR A 1 90 ? -33.831 25.089 45.723 1.00 54.31 90 THR A N 1
ATOM 699 C CA . THR A 1 90 ? -33.236 25.831 44.620 1.00 54.31 90 THR A CA 1
ATOM 700 C C . THR A 1 90 ? -32.131 26.690 45.213 1.00 54.31 90 THR A C 1
ATOM 702 O O . THR A 1 90 ? -32.390 27.748 45.783 1.00 54.31 90 THR A O 1
ATOM 705 N N . VAL A 1 91 ? -30.897 26.199 45.137 1.00 55.66 91 VAL A N 1
ATOM 706 C CA . VAL A 1 91 ? -29.731 27.066 45.227 1.00 55.66 91 VAL A CA 1
ATOM 707 C C . VAL A 1 91 ? -29.848 27.954 44.002 1.00 55.66 91 VAL A C 1
ATOM 709 O O . VAL A 1 91 ? -29.741 27.464 42.881 1.00 55.66 91 VAL A O 1
ATOM 712 N N . GLU A 1 92 ? -30.203 29.220 44.217 1.00 54.44 92 GLU A N 1
ATOM 713 C CA . GLU A 1 92 ? -30.159 30.208 43.153 1.00 54.44 92 GLU A CA 1
ATOM 714 C C . GLU A 1 92 ? -28.759 30.173 42.551 1.00 54.44 92 GLU A C 1
ATOM 716 O O . GLU A 1 92 ? -27.764 30.448 43.229 1.00 54.44 92 GLU A O 1
ATOM 721 N N . ASP A 1 93 ? -28.700 29.795 41.276 1.00 55.12 93 ASP A N 1
ATOM 722 C CA . ASP A 1 93 ? -27.569 30.071 40.414 1.00 55.12 93 ASP A CA 1
ATOM 723 C C . ASP A 1 93 ? -27.338 31.583 40.468 1.00 55.12 93 ASP A C 1
ATOM 725 O O . ASP A 1 93 ? -28.012 32.371 39.800 1.00 55.12 93 ASP A O 1
ATOM 729 N N . GLY A 1 94 ? -26.401 32.002 41.321 1.00 59.12 94 GLY A N 1
ATOM 730 C CA . GLY A 1 94 ? -25.897 33.364 41.312 1.00 59.12 94 GLY A CA 1
ATOM 731 C C . GLY A 1 94 ? -25.483 33.706 39.879 1.00 59.12 94 GLY A C 1
ATOM 732 O O . GLY A 1 94 ? -24.924 32.844 39.194 1.00 59.12 94 GLY A O 1
ATOM 733 N N . PRO A 1 95 ? -25.772 34.924 39.387 1.00 53.12 95 PRO A N 1
ATOM 734 C CA . PRO A 1 95 ? -25.616 35.243 37.980 1.00 53.12 95 PRO A CA 1
ATOM 735 C C . PRO A 1 95 ? -24.161 35.024 37.571 1.00 53.12 95 PRO A C 1
ATOM 737 O O . PRO A 1 95 ? -23.271 35.800 37.926 1.00 53.12 95 PRO A O 1
ATOM 740 N N . ILE A 1 96 ? -23.926 33.950 36.814 1.00 56.44 96 ILE A N 1
ATOM 741 C CA . ILE A 1 96 ? -22.683 33.736 36.091 1.00 56.44 96 ILE A CA 1
ATOM 742 C C . ILE A 1 96 ? -22.612 34.907 35.122 1.00 56.44 96 ILE A C 1
ATOM 744 O O . ILE A 1 96 ? -23.330 34.948 34.121 1.00 56.44 96 ILE A O 1
ATOM 748 N N . GLN A 1 97 ? -21.801 35.907 35.464 1.00 65.94 97 GLN A N 1
ATOM 749 C CA . GLN A 1 97 ? -21.531 37.008 34.557 1.00 65.94 97 GLN A CA 1
ATOM 750 C C . GLN A 1 97 ? -21.037 36.386 33.246 1.00 65.94 97 GLN A C 1
ATOM 752 O O . GLN A 1 97 ? -20.080 35.604 33.279 1.00 65.94 97 GLN A O 1
ATOM 757 N N . PRO A 1 98 ? -21.681 36.669 32.100 1.00 59.56 98 PRO A N 1
ATOM 758 C CA . PRO A 1 98 ? -21.201 36.169 30.830 1.00 59.56 98 PRO A CA 1
ATOM 759 C C . PRO A 1 98 ? -19.822 36.779 30.618 1.00 59.56 98 PRO A C 1
ATOM 761 O O . PRO A 1 98 ? -19.693 37.986 30.406 1.00 59.56 98 PRO A O 1
ATOM 764 N N . VAL A 1 99 ? -18.781 35.951 30.709 1.00 64.00 99 VAL A N 1
ATOM 765 C CA . VAL A 1 99 ? -17.446 36.342 30.263 1.00 64.00 99 VAL A CA 1
ATOM 766 C C . VAL A 1 99 ? -17.634 36.838 28.829 1.00 64.00 99 VAL A C 1
ATOM 768 O O . VAL A 1 99 ? -18.178 36.082 28.016 1.00 64.00 99 VAL A O 1
ATOM 771 N N . PRO A 1 100 ? -17.294 38.100 28.506 1.00 58.34 100 PRO A N 1
ATOM 772 C CA . PRO A 1 100 ? -17.555 38.636 27.184 1.00 58.34 100 PRO A CA 1
ATOM 773 C C . PRO A 1 100 ? -16.813 37.765 26.178 1.00 58.34 100 PRO A C 1
ATOM 775 O O . PRO A 1 100 ? -15.583 37.733 26.146 1.00 58.34 100 PRO A O 1
ATOM 778 N N . ALA A 1 101 ? -17.575 37.022 25.378 1.00 56.97 101 ALA A N 1
ATOM 779 C CA . ALA A 1 101 ? -17.048 36.269 24.262 1.00 56.97 101 ALA A CA 1
ATOM 780 C C . ALA A 1 101 ? -16.424 37.281 23.303 1.00 56.97 101 ALA A C 1
ATOM 782 O O . ALA A 1 101 ? -17.119 37.946 22.533 1.00 56.97 101 ALA A O 1
ATOM 783 N N . HIS A 1 102 ? -15.105 37.449 23.379 1.00 49.66 102 HIS A N 1
ATOM 784 C CA . HIS A 1 102 ? -14.392 38.211 22.373 1.00 49.66 102 HIS A CA 1
ATOM 785 C C . HIS A 1 102 ? -14.653 37.531 21.024 1.00 49.66 102 HIS A C 1
ATOM 787 O O . HIS A 1 102 ? -14.398 36.328 20.902 1.00 49.66 102 HIS A O 1
ATOM 793 N N . PRO A 1 103 ? -15.174 38.248 20.009 1.00 49.44 103 PRO A N 1
ATOM 794 C CA . PRO A 1 103 ? -15.326 37.686 1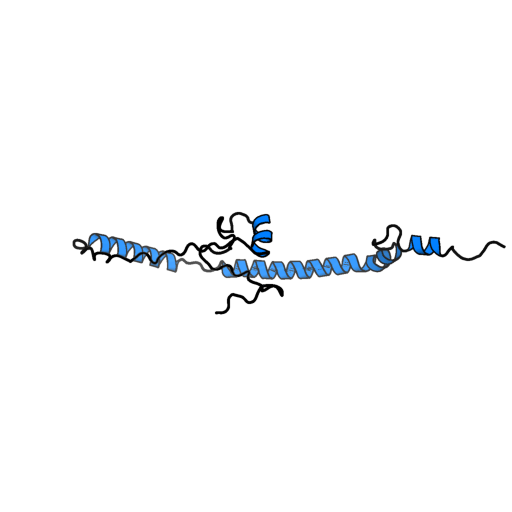8.681 1.00 49.44 103 PRO A CA 1
ATOM 795 C C . PRO A 1 103 ? -13.923 37.450 18.133 1.00 49.44 103 PRO A C 1
ATOM 797 O O . PRO A 1 103 ? -13.264 38.352 17.616 1.00 49.44 103 PRO A O 1
ATOM 800 N N . ALA A 1 104 ? -13.440 36.225 18.303 1.00 50.72 104 ALA A N 1
ATOM 801 C CA . ALA A 1 104 ? -12.181 35.783 17.760 1.00 50.72 104 ALA A CA 1
ATOM 802 C C . ALA A 1 104 ? -12.339 35.731 16.234 1.00 50.72 104 ALA A C 1
ATOM 804 O O . ALA A 1 104 ? -12.809 34.750 15.658 1.00 50.72 104 ALA A O 1
ATOM 805 N N . THR A 1 105 ? -12.014 36.839 15.569 1.00 48.97 105 THR A N 1
ATOM 806 C CA . THR A 1 105 ? -11.975 36.970 14.111 1.00 48.97 105 THR A CA 1
ATOM 807 C C . THR A 1 105 ? -10.780 36.183 13.576 1.00 48.97 105 THR A C 1
ATOM 809 O O . THR A 1 105 ? -9.754 36.725 13.169 1.00 48.97 105 THR A O 1
ATOM 812 N N . HIS A 1 106 ? -10.882 34.858 13.607 1.00 52.81 106 HIS A N 1
ATOM 813 C CA . HIS A 1 106 ? -9.862 33.972 13.069 1.00 52.81 106 HIS A CA 1
ATOM 814 C C . HIS A 1 106 ? -10.224 33.589 11.639 1.00 52.81 106 HIS A C 1
ATOM 816 O O . HIS A 1 106 ? -11.026 32.696 11.387 1.00 52.81 106 HIS A O 1
ATOM 822 N N . ALA A 1 107 ? -9.616 34.296 10.686 1.00 55.66 107 ALA A N 1
ATOM 823 C CA . ALA A 1 107 ? -9.628 33.888 9.290 1.00 55.66 107 ALA A CA 1
ATOM 824 C C . ALA A 1 107 ? -8.975 32.493 9.164 1.00 55.66 107 ALA A C 1
ATOM 826 O O . ALA A 1 107 ? -7.861 32.314 9.668 1.00 55.66 107 ALA A O 1
ATOM 827 N N . PRO A 1 108 ? -9.612 31.515 8.492 1.00 53.59 108 PRO A N 1
ATOM 828 C CA . PRO A 1 108 ? -9.068 30.168 8.355 1.00 53.59 108 PRO A CA 1
ATOM 829 C C . PRO A 1 108 ? -7.798 30.219 7.499 1.00 53.59 108 PRO A C 1
ATOM 831 O O . PRO A 1 108 ? -7.847 30.479 6.295 1.00 53.59 108 PRO A O 1
ATOM 834 N N . ARG A 1 109 ? -6.634 30.015 8.120 1.00 55.06 109 ARG A N 1
ATOM 835 C CA . ARG A 1 109 ? -5.329 30.032 7.448 1.00 55.06 109 ARG A CA 1
ATOM 836 C C . ARG A 1 109 ? -4.532 28.805 7.881 1.00 55.06 109 ARG A C 1
ATOM 838 O O . ARG A 1 109 ? -4.051 28.755 9.003 1.00 55.06 109 ARG A O 1
ATOM 845 N N . GLY A 1 110 ? -4.409 27.823 6.987 1.00 63.59 110 GLY A N 1
ATOM 846 C CA . GLY A 1 110 ? -3.640 26.600 7.227 1.00 63.59 110 GLY A CA 1
ATOM 847 C C . GLY A 1 110 ? -3.637 25.652 6.024 1.00 63.59 110 GLY A C 1
ATOM 848 O O . GLY A 1 110 ? -4.587 25.617 5.239 1.00 63.59 110 GLY A O 1
ATOM 849 N N . ILE A 1 111 ? -2.550 24.890 5.864 1.00 65.25 111 ILE A N 1
ATOM 850 C CA . ILE A 1 111 ? -2.412 23.858 4.818 1.00 65.25 111 ILE A CA 1
ATOM 851 C C . ILE A 1 111 ? -3.199 22.600 5.212 1.00 65.25 111 ILE A C 1
ATOM 853 O O . ILE A 1 111 ? -3.812 21.973 4.347 1.00 65.25 111 ILE A O 1
ATOM 857 N N . LEU A 1 112 ? -3.238 22.277 6.512 1.00 60.00 112 LEU A N 1
ATOM 858 C CA . LEU A 1 112 ? -3.947 21.115 7.050 1.00 60.00 112 LEU A CA 1
ATOM 859 C C . LEU A 1 112 ? -5.457 21.237 6.824 1.00 60.00 112 LEU A C 1
ATOM 861 O O . LEU A 1 112 ? -6.061 20.335 6.256 1.00 60.00 112 LEU A O 1
ATOM 865 N N . ALA A 1 113 ? -6.038 22.398 7.145 1.00 61.78 113 ALA A N 1
ATOM 866 C CA . ALA A 1 113 ? -7.432 22.717 6.842 1.00 61.78 113 ALA A CA 1
ATOM 867 C C . ALA A 1 113 ? -7.762 22.530 5.352 1.00 61.78 113 ALA A C 1
ATOM 869 O O . ALA A 1 113 ? -8.815 21.997 5.012 1.00 61.78 113 ALA A O 1
ATOM 870 N N . LYS A 1 114 ? -6.853 22.922 4.446 1.00 63.56 114 LYS A N 1
ATOM 871 C CA . LYS A 1 114 ? -7.059 22.766 3.001 1.00 63.56 114 LYS A CA 1
ATOM 872 C C . LYS A 1 114 ? -7.013 21.296 2.585 1.00 63.56 114 LYS A C 1
ATOM 874 O O . LYS A 1 114 ? -7.910 20.858 1.878 1.00 63.56 114 LYS A O 1
ATOM 879 N N . ALA A 1 115 ? -6.003 20.542 3.016 1.00 65.69 115 ALA A N 1
ATOM 880 C CA . ALA A 1 115 ? -5.842 19.136 2.647 1.00 65.69 115 ALA A CA 1
ATOM 881 C C . ALA A 1 115 ? -6.948 18.248 3.239 1.00 65.69 115 ALA A C 1
ATOM 883 O O . ALA A 1 115 ? -7.509 17.405 2.540 1.00 65.69 115 ALA A O 1
ATOM 884 N N . LEU A 1 116 ? -7.299 18.479 4.504 1.00 63.97 116 LEU A N 1
ATOM 885 C CA . LEU A 1 116 ? -8.279 17.671 5.213 1.00 63.97 116 LEU A CA 1
ATOM 886 C C . LEU A 1 116 ? -9.714 17.986 4.770 1.00 63.97 116 LEU A C 1
ATOM 888 O O . LEU A 1 116 ? -10.518 17.068 4.664 1.00 63.97 116 LEU A O 1
ATOM 892 N N . TYR A 1 117 ? -10.022 19.233 4.394 1.00 61.56 117 TYR A N 1
ATOM 893 C CA . TYR A 1 117 ? -11.331 19.581 3.827 1.00 61.56 117 TYR A CA 1
ATOM 894 C C . TYR A 1 117 ? -11.624 18.858 2.502 1.00 61.56 117 TYR A C 1
ATOM 896 O O . TYR A 1 117 ? -12.775 18.521 2.239 1.00 61.56 117 TYR A O 1
ATOM 904 N N . TYR A 1 118 ? -10.602 18.579 1.681 1.00 67.69 118 TYR A N 1
ATOM 905 C CA . TYR A 1 118 ? -10.7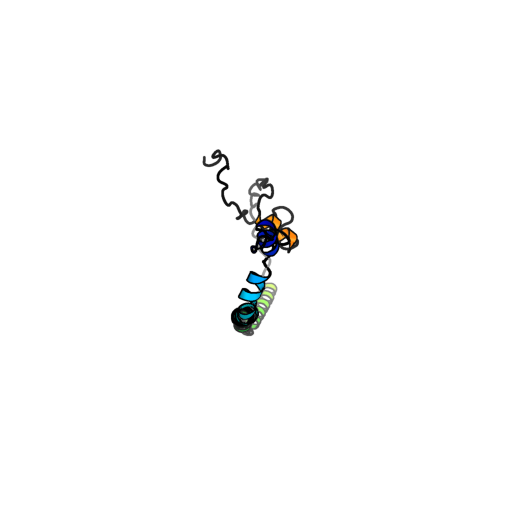85 17.851 0.417 1.00 67.69 118 TYR A CA 1
ATOM 906 C C . TYR A 1 118 ? -11.113 16.366 0.603 1.00 67.69 118 TYR A C 1
ATOM 908 O O . TYR A 1 118 ? -11.742 15.787 -0.277 1.00 67.69 118 TYR A O 1
ATOM 916 N N . HIS A 1 119 ? -10.666 15.736 1.692 1.00 70.06 119 HIS A N 1
ATOM 917 C CA . HIS A 1 119 ? -10.912 14.309 1.942 1.00 70.06 119 HIS A CA 1
ATOM 918 C C . HIS A 1 119 ? -12.022 14.057 2.969 1.00 70.06 119 HIS A C 1
ATOM 920 O O . HIS A 1 119 ? -12.747 13.075 2.846 1.00 70.06 119 HIS A O 1
ATOM 926 N N . PHE A 1 120 ? -12.180 14.938 3.957 1.00 68.75 120 PHE A N 1
ATOM 927 C CA . PHE A 1 120 ? -13.065 14.738 5.104 1.00 68.75 120 PHE A CA 1
ATOM 928 C C . PHE A 1 120 ? -13.772 16.050 5.497 1.00 68.75 120 PHE A C 1
ATOM 930 O O . PHE A 1 120 ? -13.430 16.675 6.504 1.00 68.75 120 PHE A O 1
ATOM 937 N N . PRO A 1 121 ? -14.771 16.500 4.714 1.00 63.00 121 PRO A N 1
ATOM 938 C CA . PRO A 1 121 ? -15.413 17.802 4.911 1.00 63.00 121 PRO A CA 1
ATOM 939 C C . PRO A 1 121 ? -16.233 17.917 6.208 1.00 63.00 121 PRO A C 1
ATOM 941 O O . PRO A 1 121 ? -16.451 19.032 6.674 1.00 63.00 121 PRO A O 1
ATOM 944 N N . SER A 1 122 ? -16.675 16.799 6.798 1.00 66.50 122 SER A N 1
ATOM 945 C CA . SER A 1 122 ? -17.501 16.765 8.019 1.00 66.50 122 SER A CA 1
ATOM 946 C C . SER A 1 122 ? -16.705 16.759 9.327 1.00 66.50 122 SER A C 1
ATOM 948 O O . SER A 1 122 ? -17.282 16.961 10.389 1.00 66.50 122 SER A O 1
ATOM 950 N N . LEU A 1 123 ? -15.395 16.512 9.260 1.00 64.69 123 LEU A N 1
ATOM 951 C CA . LEU A 1 123 ? -14.506 16.406 10.424 1.00 64.69 123 LEU A CA 1
ATOM 952 C C . LEU A 1 123 ? -13.951 17.760 10.884 1.00 64.69 123 LEU A C 1
ATOM 954 O O . LEU A 1 123 ? -13.248 17.832 11.887 1.00 64.69 123 LEU A O 1
ATOM 958 N N . LEU A 1 124 ? -14.244 18.827 10.142 1.00 63.38 124 LEU A N 1
ATOM 959 C CA . LEU A 1 124 ? -13.768 20.174 10.417 1.00 63.38 124 LEU A CA 1
ATOM 960 C C . LEU A 1 124 ? -14.938 21.082 10.783 1.00 63.38 124 LEU A C 1
ATOM 962 O O . LEU A 1 124 ? -15.946 21.110 10.075 1.00 63.38 124 LEU A O 1
ATOM 966 N N . ASP A 1 125 ? -14.772 21.886 11.831 1.00 63.53 125 ASP A N 1
ATOM 967 C CA . ASP A 1 125 ? -15.748 22.919 12.187 1.00 63.53 125 ASP A CA 1
ATOM 968 C C . ASP A 1 125 ? -15.979 23.867 10.980 1.00 63.53 125 ASP A C 1
ATOM 970 O O . ASP A 1 125 ? -15.009 24.413 10.430 1.00 63.53 125 ASP A O 1
ATOM 974 N N . PRO A 1 126 ? -17.238 24.086 10.537 1.00 61.94 126 PRO A N 1
ATOM 975 C CA . PRO A 1 126 ? -17.561 24.949 9.402 1.00 61.94 126 PRO A CA 1
ATOM 976 C C . PRO A 1 126 ? -16.987 26.360 9.515 1.00 61.94 126 PRO A C 1
ATOM 978 O O . PRO A 1 126 ? -16.662 26.963 8.487 1.00 61.94 126 PRO A O 1
ATOM 981 N N . ARG A 1 127 ? -16.866 26.876 10.745 1.00 55.34 127 ARG A N 1
ATOM 982 C CA . ARG A 1 127 ? -16.442 28.253 11.016 1.00 55.34 127 ARG A CA 1
ATOM 983 C C . ARG A 1 127 ? -14.928 28.400 11.109 1.00 55.34 127 ARG A C 1
ATOM 985 O O . ARG A 1 127 ? -14.384 29.355 10.564 1.00 55.34 127 ARG A O 1
ATOM 992 N N . THR A 1 128 ? -14.250 27.466 11.769 1.00 59.16 128 THR A N 1
ATOM 993 C CA . THR A 1 128 ? -12.826 27.606 12.127 1.00 59.16 128 THR 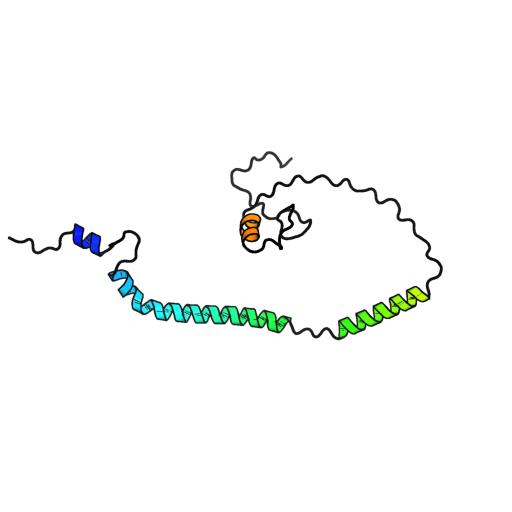A CA 1
ATOM 994 C C . THR A 1 128 ? -11.900 26.673 11.345 1.00 59.16 128 THR A C 1
ATOM 996 O O . THR A 1 128 ? -10.688 26.886 11.335 1.00 59.16 128 THR A O 1
ATOM 999 N N . LYS A 1 129 ? -12.457 25.681 10.634 1.00 61.75 129 LYS A N 1
ATOM 1000 C CA . LYS A 1 129 ? -11.721 24.646 9.888 1.00 61.75 129 LYS A CA 1
ATOM 1001 C C . LYS A 1 129 ? -10.656 23.938 10.737 1.00 61.75 129 LYS A C 1
ATOM 1003 O O . LYS A 1 129 ? -9.622 23.529 10.211 1.00 61.75 129 LYS A O 1
ATOM 1008 N N . THR A 1 130 ? -10.920 23.788 12.034 1.00 63.91 130 THR A N 1
ATOM 1009 C CA . THR A 1 130 ? -10.115 23.002 12.973 1.00 63.91 130 THR A CA 1
ATOM 1010 C C . THR A 1 130 ? -10.713 21.607 13.162 1.00 63.91 130 THR A C 1
ATOM 1012 O O . THR A 1 130 ? -11.908 21.395 12.966 1.00 63.91 130 THR A O 1
ATOM 1015 N N . LEU A 1 131 ? -9.855 20.655 13.542 1.00 64.19 131 LEU A N 1
ATOM 1016 C CA . LEU A 1 131 ? -10.208 19.263 13.858 1.00 64.19 131 LEU A CA 1
ATOM 1017 C C . LEU A 1 131 ? -10.969 19.112 15.187 1.00 64.19 131 LEU A C 1
ATOM 1019 O O . LEU A 1 131 ? -11.658 18.119 15.388 1.00 64.19 131 LEU A O 1
ATOM 1023 N N . VAL A 1 132 ? -10.822 20.073 16.105 1.00 61.78 132 VAL A N 1
ATOM 1024 C CA . VAL A 1 132 ? 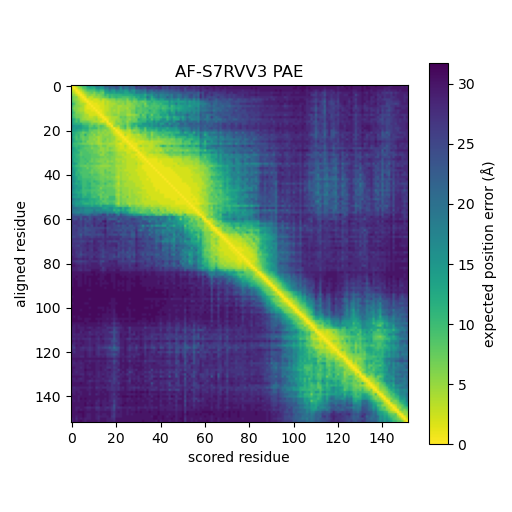-11.427 20.042 17.445 1.00 61.78 132 VAL A CA 1
ATOM 1025 C C . VAL A 1 132 ? -12.253 21.308 17.652 1.00 61.78 132 VAL A C 1
ATOM 1027 O O . VAL A 1 132 ? -11.771 22.422 17.426 1.00 61.78 132 VAL A O 1
ATOM 1030 N N . TRP A 1 133 ? -13.504 21.125 18.077 1.00 54.41 133 TRP A N 1
ATOM 1031 C CA . TRP A 1 133 ? -14.473 22.197 18.292 1.00 54.41 133 TRP A CA 1
ATOM 1032 C C . TRP A 1 133 ? -14.040 23.083 19.469 1.00 54.41 133 TRP A C 1
ATOM 1034 O O . TRP A 1 133 ? -13.785 22.586 20.563 1.00 54.41 133 TRP A O 1
ATOM 1044 N N . GLY A 1 134 ? -13.904 24.392 19.237 1.00 58.66 134 GLY A N 1
ATOM 1045 C CA . GLY A 1 134 ? -13.498 25.359 20.268 1.00 58.66 134 GLY A CA 1
ATOM 1046 C C . GLY A 1 134 ? -12.004 25.376 20.628 1.00 58.66 134 GLY A C 1
ATOM 1047 O O . GLY A 1 134 ? -11.599 26.188 21.459 1.00 58.66 134 GLY A O 1
ATOM 1048 N N . ALA A 1 135 ? -11.166 24.541 20.004 1.00 55.03 135 ALA A N 1
ATOM 1049 C CA . ALA A 1 135 ? -9.725 24.547 20.249 1.00 55.03 135 ALA A CA 1
ATOM 1050 C C . ALA A 1 135 ? -8.997 25.615 19.402 1.00 55.03 135 ALA A C 1
ATOM 1052 O O . ALA A 1 135 ? -9.329 25.803 18.225 1.00 55.03 135 ALA A O 1
ATOM 1053 N N . PRO A 1 136 ? -7.966 26.289 19.948 1.00 54.19 136 PRO A N 1
ATOM 1054 C CA . PRO A 1 136 ? -7.114 27.189 19.176 1.00 54.19 136 PRO A CA 1
ATOM 1055 C C . PRO A 1 136 ? -6.455 26.468 17.983 1.00 54.19 136 PRO A C 1
ATOM 1057 O O . PRO A 1 136 ? -6.010 25.328 18.127 1.00 54.19 136 PRO A O 1
ATOM 1060 N N . PRO A 1 137 ? -6.338 27.112 16.806 1.00 59.91 137 PRO A N 1
ATOM 1061 C CA . PRO A 1 137 ? -5.749 26.483 15.627 1.00 59.91 137 PRO A CA 1
ATOM 1062 C C . PRO A 1 137 ? -4.255 26.188 15.835 1.00 59.91 137 PRO A C 1
ATOM 1064 O O . PRO A 1 137 ? -3.457 27.104 16.048 1.00 59.91 137 PRO A O 1
ATOM 1067 N N . VAL A 1 138 ? -3.893 24.904 15.737 1.00 59.38 138 VAL A N 1
ATOM 1068 C CA . VAL A 1 138 ? -2.536 24.362 15.955 1.00 59.38 138 VAL A CA 1
ATOM 1069 C C . VAL A 1 138 ? -1.617 24.450 14.729 1.00 59.38 138 VAL A C 1
ATOM 1071 O O . VAL A 1 138 ? -0.418 24.225 14.840 1.00 59.38 138 VAL A O 1
ATOM 1074 N N . ASP A 1 139 ? -2.130 24.875 13.572 1.00 55.91 139 ASP A N 1
ATOM 1075 C CA . ASP A 1 139 ? -1.374 24.934 12.307 1.00 55.91 139 ASP A CA 1
ATOM 1076 C C . ASP A 1 139 ? -0.502 26.194 12.134 1.00 55.91 139 ASP A C 1
ATOM 1078 O O . ASP A 1 139 ? -0.160 26.581 11.011 1.00 55.91 139 ASP A O 1
ATOM 1082 N N . ARG A 1 140 ? -0.113 26.859 13.230 1.00 57.31 140 ARG A N 1
ATOM 1083 C CA . ARG A 1 140 ? 0.799 28.016 13.196 1.00 57.31 140 ARG A CA 1
ATOM 1084 C C . ARG A 1 140 ? 2.250 27.562 13.019 1.00 57.31 140 ARG A C 1
ATOM 1086 O O . ARG A 1 140 ? 3.086 27.770 13.893 1.00 57.31 140 ARG A O 1
ATOM 1093 N N . VAL A 1 141 ? 2.572 26.945 11.886 1.00 54.41 141 VAL A N 1
ATOM 1094 C CA . VAL A 1 141 ? 3.975 26.748 11.502 1.00 54.41 141 VAL A CA 1
ATOM 1095 C C . VAL A 1 141 ? 4.478 28.094 10.990 1.00 54.41 141 VAL A C 1
ATOM 1097 O O . VAL A 1 141 ? 4.182 28.477 9.858 1.00 54.41 141 VAL A O 1
ATOM 1100 N N . GLY A 1 142 ? 5.155 28.843 11.866 1.00 50.97 142 GLY A N 1
ATOM 1101 C CA . GLY A 1 142 ? 5.686 30.175 11.577 1.00 50.97 142 GLY A CA 1
ATOM 1102 C C . GLY A 1 142 ? 6.448 30.189 10.256 1.00 50.97 142 GLY A C 1
ATOM 1103 O O . GLY A 1 142 ? 7.394 29.423 10.054 1.00 50.97 142 GLY A O 1
ATOM 1104 N N . ARG A 1 143 ? 6.004 31.036 9.326 1.00 53.44 143 ARG A N 1
ATOM 1105 C CA . ARG A 1 143 ? 6.672 31.226 8.037 1.00 53.44 143 ARG A CA 1
ATOM 1106 C C . ARG A 1 143 ? 7.772 32.267 8.239 1.00 53.44 143 ARG A C 1
ATOM 1108 O O . ARG A 1 143 ? 7.568 33.234 8.965 1.00 53.44 143 ARG A O 1
ATOM 1115 N N . VAL A 1 144 ? 8.908 32.131 7.553 1.00 49.28 144 VAL A N 1
ATOM 1116 C CA . VAL A 1 144 ? 10.081 33.043 7.640 1.00 49.28 144 VAL A CA 1
ATOM 1117 C C . VAL A 1 144 ? 9.803 34.444 7.035 1.00 49.28 144 VAL A C 1
ATOM 1119 O O . VAL A 1 144 ? 10.689 35.124 6.540 1.00 49.28 144 VAL A O 1
ATOM 1122 N N . GLY A 1 145 ? 8.551 34.898 7.042 1.00 63.34 145 GLY A N 1
ATOM 1123 C CA . GLY A 1 145 ? 8.137 36.219 6.574 1.00 63.34 145 GLY A CA 1
ATOM 1124 C C . GLY A 1 145 ? 6.957 36.805 7.348 1.00 63.34 145 GLY A C 1
ATOM 1125 O O . GLY A 1 145 ? 6.387 37.792 6.889 1.00 63.34 145 GLY A O 1
ATOM 1126 N N . ASP A 1 146 ? 6.562 36.214 8.481 1.00 57.78 146 ASP A N 1
ATOM 1127 C CA . ASP A 1 146 ? 5.529 36.817 9.325 1.00 57.78 146 ASP A CA 1
ATOM 1128 C C . ASP A 1 146 ? 6.093 38.073 10.024 1.00 57.78 146 ASP A C 1
ATOM 1130 O O . ASP A 1 146 ? 7.177 38.017 10.612 1.00 57.78 146 ASP A O 1
ATOM 1134 N N . PRO A 1 147 ? 5.402 39.229 9.960 1.00 53.22 147 PRO A N 1
ATOM 1135 C CA . PRO A 1 147 ? 5.874 40.453 10.595 1.00 53.22 147 PRO A CA 1
ATOM 1136 C C . PRO A 1 147 ? 5.848 40.312 12.124 1.00 53.22 147 PRO A C 1
ATOM 1138 O O . PRO A 1 147 ? 4.826 39.962 12.713 1.00 53.22 147 PRO A O 1
ATOM 1141 N N . LEU A 1 148 ? 6.973 40.643 12.765 1.00 54.44 148 LEU A N 1
ATOM 1142 C CA . LEU A 1 148 ? 7.244 40.599 14.215 1.00 54.44 148 LEU A CA 1
ATOM 1143 C C . LEU A 1 148 ? 6.382 41.553 15.077 1.00 54.44 148 LEU A C 1
ATOM 1145 O O . LEU A 1 148 ? 6.781 41.934 16.172 1.00 54.44 148 LEU A O 1
ATOM 1149 N N . SER A 1 149 ? 5.204 41.984 14.628 1.00 52.91 149 SER A N 1
ATOM 1150 C CA . SER A 1 149 ? 4.466 43.077 15.275 1.00 52.91 149 SER A CA 1
ATOM 1151 C C . SER A 1 149 ? 3.460 42.639 16.350 1.00 52.91 149 SER A C 1
ATOM 1153 O O . SER A 1 149 ? 2.556 43.408 16.664 1.00 52.91 149 SER A O 1
ATOM 1155 N N . LYS A 1 150 ? 3.551 41.417 16.892 1.00 48.81 150 LYS A N 1
ATOM 1156 C CA . LYS A 1 150 ? 2.642 40.936 17.955 1.00 48.81 150 LYS A CA 1
ATOM 1157 C C . LYS A 1 150 ? 3.331 40.010 18.967 1.00 48.81 150 LYS A C 1
ATOM 1159 O O . LYS A 1 150 ? 2.893 38.881 19.166 1.00 48.81 150 LYS A O 1
ATOM 1164 N N . ILE A 1 151 ? 4.414 40.480 19.588 1.00 44.81 151 ILE A N 1
ATOM 1165 C CA . ILE A 1 151 ? 4.976 39.882 20.820 1.00 44.81 151 ILE A CA 1
ATOM 1166 C C . ILE A 1 151 ? 5.218 40.981 21.877 1.00 44.81 151 ILE A C 1
ATOM 1168 O O . ILE A 1 151 ? 6.232 40.994 22.563 1.00 44.81 151 ILE A O 1
ATOM 1172 N N . LEU A 1 152 ? 4.287 41.930 21.990 1.00 36.50 152 LEU A N 1
ATOM 1173 C CA . LEU A 1 152 ? 4.137 42.817 23.146 1.00 36.50 152 LEU A CA 1
ATOM 1174 C C . LEU A 1 152 ? 2.655 42.872 23.508 1.00 36.50 152 LEU A C 1
ATOM 1176 O O . LEU A 1 152 ? 1.843 42.976 22.557 1.00 36.50 152 LEU A O 1
#

Solvent-accessible surface area (backbone atoms only — not comparable to full-atom values): 9828 Å² total; per-residue (Å²): 131,83,75,94,64,81,55,67,72,58,56,54,39,63,53,31,80,73,58,92,55,84,24,70,67,59,51,57,72,43,53,76,49,50,61,57,52,48,52,53,50,50,53,55,50,51,50,54,50,49,53,53,54,46,52,57,59,61,64,71,64,74,79,63,67,69,58,55,52,51,52,50,51,53,50,50,49,51,55,48,52,66,72,67,58,70,87,78,80,76,72,73,77,69,81,75,73,76,73,79,77,71,83,78,85,60,75,76,73,49,68,63,42,56,60,42,46,75,78,43,62,85,59,32,43,91,79,58,48,32,80,49,88,94,56,80,81,83,66,73,73,82,58,104,76,68,79,85,85,78,87,124

Organism: Gloeophyllum trabeum (strain ATCC 11539 / FP-39264 / Madison 617) (NCBI:txid670483)

InterPro domains:
  IPR018628 Cytochrome c oxidase assembly factor 3, mitochondrial, coiled-coil domain [PF09813] (25-70)
  IPR041752 Cytochrome c oxidase assembly factor 3, mitochondrial [PTHR15642] (9-82)

pLDDT: mean 71.17, std 15.07, range [36.5, 98.5]

Secondary structure (DSSP, 8-state):
----S--HHHHHHHH-TTSSSPPHHHHHHHHHHHHHHHHHHHHHHHHHHHHHHHHHHHHTT---HHHHHHHHHHHHHHHHHHHHPPS-----------------------HHHHHHHHH-TTSS-TTT--SSTTPPP------TT--S----